Protein AF-A0AAW1CR13-F1 (afdb_monomer_lite)

Structure (mmCIF, N/CA/C/O backbone):
data_AF-A0AAW1CR13-F1
#
_entry.id   AF-A0AAW1CR13-F1
#
loop_
_atom_site.group_PDB
_atom_site.id
_atom_site.type_symbol
_atom_site.label_atom_id
_atom_site.label_alt_id
_atom_site.label_comp_id
_atom_site.label_asym_id
_atom_site.label_entity_id
_atom_site.label_seq_id
_atom_site.pdbx_PDB_ins_code
_atom_site.Cartn_x
_atom_site.Cartn_y
_atom_site.Cartn_z
_atom_site.occupancy
_atom_site.B_iso_or_equiv
_atom_site.auth_seq_id
_atom_site.auth_comp_id
_atom_site.auth_asym_id
_atom_site.auth_atom_id
_atom_site.pdbx_PDB_model_num
ATOM 1 N N . MET A 1 1 ? 31.568 -5.563 -10.496 1.00 58.94 1 MET A N 1
ATOM 2 C CA . MET A 1 1 ? 32.003 -4.225 -10.061 1.00 58.94 1 MET A CA 1
ATOM 3 C C . MET A 1 1 ? 30.822 -3.305 -10.271 1.00 58.94 1 MET A C 1
ATOM 5 O O . MET A 1 1 ? 30.476 -3.053 -11.409 1.00 58.94 1 MET A O 1
ATOM 9 N N . ILE A 1 2 ? 30.136 -2.922 -9.195 1.00 66.25 2 ILE A N 1
ATOM 10 C CA . ILE A 1 2 ? 28.947 -2.048 -9.271 1.00 66.25 2 ILE A CA 1
ATOM 11 C C . ILE A 1 2 ? 29.378 -0.575 -9.472 1.00 66.25 2 ILE A C 1
ATOM 13 O O . ILE A 1 2 ? 28.560 0.283 -9.763 1.00 66.25 2 ILE A O 1
ATOM 17 N N . VAL A 1 3 ? 30.679 -0.291 -9.325 1.00 64.25 3 VAL A N 1
ATOM 18 C CA . VAL A 1 3 ? 31.234 1.060 -9.165 1.00 64.25 3 VAL A CA 1
ATOM 19 C C . VAL A 1 3 ? 31.696 1.700 -10.485 1.00 64.25 3 VAL A C 1
ATOM 21 O O . VAL A 1 3 ? 31.694 2.920 -10.565 1.00 64.25 3 VAL A O 1
ATOM 24 N N . ASP A 1 4 ? 32.015 0.920 -11.528 1.00 68.88 4 ASP A N 1
ATOM 25 C CA . ASP A 1 4 ? 32.641 1.477 -12.744 1.00 68.88 4 ASP A CA 1
ATOM 26 C C . ASP A 1 4 ? 31.661 1.606 -13.921 1.00 68.88 4 ASP A C 1
ATOM 28 O O . ASP A 1 4 ? 31.514 2.693 -14.461 1.00 68.88 4 ASP A O 1
ATOM 32 N N . GLU A 1 5 ? 30.945 0.550 -14.319 1.00 63.22 5 GLU A N 1
ATOM 33 C CA . GLU A 1 5 ? 30.075 0.603 -15.516 1.00 63.22 5 GLU A CA 1
ATOM 34 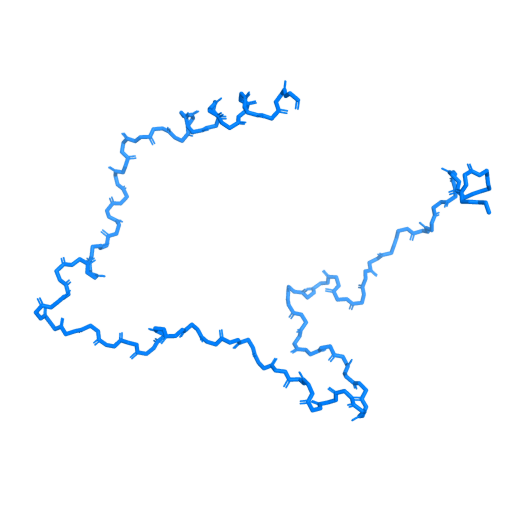C C . GLU A 1 5 ? 28.642 1.065 -15.203 1.00 63.22 5 GLU A C 1
ATOM 36 O O . GLU A 1 5 ? 28.001 1.716 -16.016 1.00 63.22 5 GLU A O 1
ATOM 41 N N . MET A 1 6 ? 28.141 0.774 -14.002 1.00 65.75 6 MET A N 1
ATOM 42 C CA . MET A 1 6 ? 26.737 1.002 -13.635 1.00 65.75 6 MET A CA 1
ATOM 43 C C . MET A 1 6 ? 26.475 2.365 -12.969 1.00 65.75 6 MET A C 1
ATOM 45 O O . MET A 1 6 ? 25.357 2.612 -12.524 1.00 65.75 6 MET A O 1
ATOM 49 N N . HIS A 1 7 ? 27.488 3.232 -12.834 1.00 67.31 7 HIS A N 1
ATOM 50 C CA . HIS A 1 7 ? 27.362 4.467 -12.048 1.00 67.31 7 HIS A CA 1
ATOM 51 C C . HIS A 1 7 ? 26.649 5.615 -12.784 1.00 67.31 7 HIS A C 1
ATOM 53 O O . HIS A 1 7 ? 26.154 6.523 -12.120 1.00 67.31 7 HIS A O 1
ATOM 59 N N . GLU A 1 8 ? 26.546 5.559 -14.117 1.00 66.06 8 GLU A N 1
ATOM 60 C CA . GLU A 1 8 ? 25.871 6.588 -14.934 1.00 66.06 8 GLU A CA 1
ATOM 61 C C . GLU A 1 8 ? 24.674 6.052 -15.737 1.00 66.06 8 GLU A C 1
ATOM 63 O O . GLU A 1 8 ? 23.927 6.833 -16.327 1.00 66.06 8 GLU A O 1
ATOM 68 N N . GLU A 1 9 ? 24.462 4.732 -15.766 1.00 69.94 9 GLU A N 1
ATOM 69 C CA . GLU A 1 9 ? 23.410 4.111 -16.571 1.00 69.94 9 GLU A CA 1
ATOM 70 C C . GLU A 1 9 ? 22.200 3.751 -15.696 1.00 69.94 9 GLU A C 1
ATOM 72 O O . GLU A 1 9 ? 22.216 2.801 -14.909 1.00 69.94 9 GLU A O 1
ATOM 77 N N . HIS A 1 10 ? 21.133 4.542 -15.821 1.00 81.12 10 HIS A N 1
ATOM 78 C CA . HIS A 1 10 ? 19.845 4.269 -15.188 1.00 81.12 10 HIS A CA 1
ATOM 79 C C . HIS A 1 10 ? 18.846 3.726 -16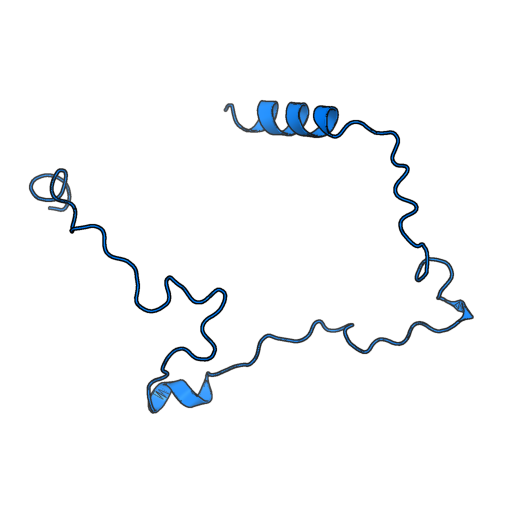.218 1.00 81.12 10 HIS A C 1
ATOM 81 O O . HIS A 1 10 ? 18.820 4.211 -17.352 1.00 81.12 10 HIS A O 1
ATOM 87 N N . PRO A 1 11 ? 17.990 2.758 -15.844 1.00 86.94 11 PRO A N 1
ATOM 88 C CA . PRO A 1 11 ? 16.894 2.337 -16.703 1.00 86.94 11 PRO A CA 1
ATOM 89 C C . PRO A 1 11 ? 15.909 3.490 -16.930 1.00 86.94 11 PRO A C 1
ATOM 91 O O . PRO A 1 11 ? 15.790 4.408 -16.114 1.00 86.94 11 PRO A O 1
ATOM 94 N N . GLU A 1 12 ? 15.178 3.428 -18.040 1.00 88.38 12 GLU A N 1
ATOM 95 C CA . GLU A 1 12 ? 14.127 4.395 -18.344 1.00 88.38 12 GLU A CA 1
ATOM 96 C C . GLU A 1 12 ? 13.039 4.428 -17.258 1.00 88.38 12 GLU A C 1
ATOM 98 O O . GLU A 1 12 ? 12.655 3.404 -16.688 1.00 88.38 12 GLU A O 1
ATOM 103 N N . LEU A 1 13 ? 12.531 5.630 -16.971 1.00 90.81 13 LEU A N 1
ATOM 104 C CA . LEU A 1 13 ? 11.448 5.809 -16.010 1.00 90.81 13 LEU A CA 1
ATOM 105 C C . LEU A 1 13 ? 10.118 5.421 -16.655 1.00 90.81 13 LEU A C 1
ATOM 107 O O . LEU A 1 13 ? 9.628 6.094 -17.562 1.00 90.81 13 L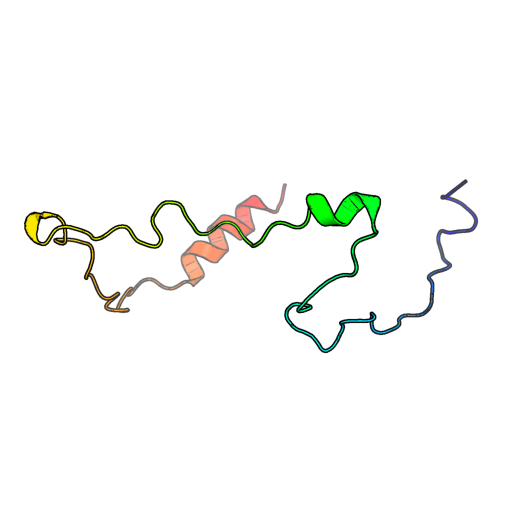EU A O 1
ATOM 111 N N . LEU A 1 14 ? 9.515 4.356 -16.137 1.00 92.62 14 LEU A N 1
ATOM 112 C CA . LEU A 1 14 ? 8.199 3.873 -16.533 1.00 92.62 14 LEU A CA 1
ATOM 113 C C . LEU A 1 14 ? 7.255 3.917 -15.332 1.00 92.62 14 LEU A C 1
ATOM 115 O O . LEU A 1 14 ? 7.674 3.722 -14.190 1.00 92.62 14 LEU A O 1
ATOM 119 N N . LYS A 1 15 ? 5.967 4.150 -15.599 1.00 92.88 15 LYS A N 1
ATOM 120 C CA . LYS A 1 15 ? 4.921 3.917 -14.601 1.00 92.88 15 LYS A CA 1
ATOM 121 C C . LYS A 1 15 ? 4.906 2.433 -14.249 1.00 92.88 15 LYS A C 1
ATOM 123 O O . LYS A 1 15 ? 4.918 1.591 -15.148 1.00 92.88 15 LYS A O 1
ATOM 128 N N . ASP A 1 16 ? 4.863 2.119 -12.962 1.00 90.25 16 ASP A N 1
ATOM 129 C CA . ASP A 1 16 ? 4.705 0.737 -12.531 1.00 90.25 16 ASP A CA 1
ATOM 130 C C . ASP A 1 16 ? 3.295 0.194 -12.852 1.00 90.25 16 ASP A C 1
ATOM 132 O O . ASP A 1 16 ? 2.373 0.929 -13.218 1.00 90.25 16 ASP A O 1
ATOM 136 N N . GLN A 1 17 ? 3.136 -1.126 -12.736 1.00 87.69 17 GLN A N 1
ATOM 137 C CA . GLN A 1 17 ? 1.908 -1.857 -13.068 1.00 87.69 17 GLN A CA 1
ATOM 138 C C . GLN A 1 17 ? 0.665 -1.372 -12.300 1.00 87.69 17 GLN A C 1
ATOM 140 O O . GLN A 1 17 ? -0.455 -1.593 -12.764 1.00 87.69 17 GLN A O 1
ATOM 145 N N . TYR A 1 18 ? 0.852 -0.729 -11.150 1.00 89.50 18 TYR A N 1
ATOM 146 C CA . TYR A 1 18 ? -0.206 -0.285 -10.251 1.00 89.50 18 TYR A CA 1
ATOM 147 C C . TYR A 1 18 ? -0.160 1.229 -10.015 1.00 89.50 18 TYR A C 1
ATOM 149 O O . TYR A 1 18 ? -0.724 1.717 -9.042 1.00 89.50 18 TYR A O 1
ATOM 157 N N . TRP A 1 19 ? 0.467 1.981 -10.923 1.00 90.88 19 TRP A N 1
ATOM 158 C CA . TRP A 1 19 ? 0.738 3.407 -10.750 1.00 90.88 19 TRP A CA 1
ATOM 159 C C . TRP A 1 19 ? -0.516 4.250 -10.483 1.00 90.88 19 TRP A C 1
ATOM 161 O O . TRP A 1 19 ? -0.472 5.229 -9.741 1.00 90.88 19 TRP A O 1
ATOM 171 N N . ASP A 1 20 ? -1.640 3.889 -11.103 1.00 90.44 20 ASP A N 1
ATOM 172 C CA . ASP A 1 20 ? -2.911 4.599 -10.936 1.00 90.44 20 ASP A CA 1
ATOM 173 C C . ASP A 1 20 ? -3.775 4.003 -9.791 1.00 90.44 20 ASP A C 1
ATOM 175 O O . ASP A 1 20 ? -4.839 4.536 -9.470 1.00 90.44 20 ASP A O 1
ATOM 179 N N . GLU A 1 21 ? -3.336 2.911 -9.149 1.00 86.31 21 GLU A N 1
ATOM 180 C CA . GLU A 1 21 ? -4.030 2.243 -8.042 1.00 86.31 21 GLU A CA 1
ATOM 181 C C . GLU A 1 21 ? -3.451 2.673 -6.684 1.00 86.31 21 GLU A C 1
ATOM 183 O O . GLU A 1 21 ? -2.288 2.440 -6.378 1.00 86.31 21 GLU A O 1
ATOM 188 N N . VAL A 1 22 ? -4.282 3.265 -5.816 1.00 79.44 22 VAL A N 1
ATOM 189 C CA . VAL A 1 22 ? -3.844 3.729 -4.479 1.00 79.44 22 VAL A CA 1
ATOM 190 C C . VAL A 1 22 ? -3.400 2.563 -3.586 1.00 79.44 22 VAL A C 1
ATOM 192 O O . VAL A 1 22 ? -2.418 2.673 -2.858 1.00 79.44 22 VAL A O 1
ATOM 195 N N . VAL A 1 23 ? -4.136 1.451 -3.637 1.00 79.25 23 VAL A N 1
ATOM 196 C CA . VAL A 1 23 ? -3.775 0.172 -3.017 1.00 79.25 23 VAL A CA 1
ATOM 197 C C . VAL A 1 23 ? -4.227 -0.926 -3.978 1.00 79.25 23 VAL A C 1
ATOM 199 O O . VAL A 1 23 ? -5.437 -1.036 -4.217 1.00 79.25 23 VAL A O 1
ATOM 202 N N . PRO A 1 24 ? -3.302 -1.729 -4.534 1.00 80.50 24 PRO A N 1
ATOM 203 C CA . PRO A 1 24 ? -3.661 -2.849 -5.388 1.00 80.50 24 PRO A CA 1
ATOM 204 C C . PRO A 1 24 ? -4.596 -3.787 -4.641 1.00 80.50 24 PRO A C 1
ATOM 206 O O . PRO A 1 24 ? -4.282 -4.220 -3.530 1.00 80.50 24 PRO A O 1
ATOM 209 N N . ARG A 1 25 ? -5.753 -4.101 -5.236 1.00 71.00 25 ARG A N 1
ATOM 210 C CA . ARG A 1 25 ? -6.742 -4.968 -4.573 1.00 71.00 25 ARG A CA 1
ATOM 211 C C . ARG A 1 25 ? -6.146 -6.314 -4.207 1.00 71.00 25 ARG A C 1
ATOM 213 O O . ARG A 1 25 ? -6.454 -6.805 -3.133 1.00 71.00 25 ARG A O 1
ATOM 220 N N . ASP A 1 26 ? -5.320 -6.860 -5.100 1.00 76.19 26 ASP A N 1
ATOM 221 C CA . ASP A 1 26 ? -4.602 -8.110 -4.915 1.00 76.19 26 ASP A CA 1
ATOM 222 C C . ASP A 1 26 ? -3.306 -8.118 -5.726 1.00 76.19 26 ASP A C 1
ATOM 224 O O . ASP A 1 26 ? -3.316 -7.947 -6.947 1.00 76.19 26 ASP A O 1
ATOM 228 N N . LEU A 1 27 ? -2.189 -8.375 -5.047 1.00 82.31 27 LEU A N 1
ATOM 229 C CA . LEU A 1 27 ? -0.948 -8.769 -5.705 1.00 82.31 27 LEU A CA 1
ATOM 230 C C . LEU A 1 27 ? -0.982 -10.280 -5.969 1.00 82.31 27 LEU A C 1
ATOM 232 O O . LEU A 1 27 ? -1.462 -11.037 -5.120 1.00 82.31 27 LEU A O 1
ATOM 236 N N . PRO A 1 28 ? -0.486 -10.748 -7.125 1.00 86.31 28 PRO A N 1
ATOM 237 C CA . PRO A 1 28 ? -0.507 -12.164 -7.453 1.00 86.31 28 PRO A CA 1
ATOM 238 C C . PRO A 1 28 ? 0.388 -12.960 -6.493 1.00 86.31 28 PRO A C 1
ATOM 240 O O . PRO A 1 28 ? 1.577 -12.680 -6.346 1.00 86.31 28 PRO A O 1
ATOM 243 N N . TYR A 1 29 ? -0.185 -13.989 -5.868 1.00 85.88 29 TYR A N 1
ATOM 244 C CA . TYR A 1 29 ? 0.554 -14.991 -5.101 1.00 85.88 29 TYR A CA 1
ATOM 245 C C . TYR A 1 29 ? 0.825 -16.209 -5.985 1.00 85.88 29 TYR A C 1
ATOM 247 O O . TYR A 1 29 ? 0.024 -16.567 -6.846 1.00 85.88 29 TYR A O 1
ATOM 255 N N . THR A 1 30 ? 1.959 -16.869 -5.773 1.00 89.69 30 THR A N 1
ATOM 256 C CA . THR A 1 30 ? 2.217 -18.176 -6.388 1.00 89.69 30 THR A CA 1
ATOM 257 C C . THR A 1 30 ? 1.434 -19.264 -5.651 1.00 89.69 30 THR A C 1
ATOM 259 O O . THR A 1 30 ? 1.117 -19.100 -4.475 1.00 89.69 30 THR A O 1
ATOM 262 N N . VAL A 1 31 ? 1.188 -20.411 -6.298 1.00 90.50 31 VAL A N 1
ATOM 263 C CA . VAL A 1 31 ? 0.444 -21.547 -5.705 1.00 90.50 31 VAL A CA 1
ATOM 264 C C . VAL A 1 31 ? 1.030 -21.989 -4.357 1.00 90.50 31 VAL A C 1
ATOM 266 O O . VAL A 1 31 ? 0.295 -22.298 -3.425 1.00 90.50 31 VAL A O 1
ATOM 269 N N . ALA A 1 32 ? 2.359 -21.977 -4.223 1.00 91.31 32 ALA A N 1
ATOM 270 C CA . ALA A 1 32 ? 3.033 -22.314 -2.970 1.00 91.31 32 ALA A CA 1
ATOM 271 C C . ALA A 1 32 ? 2.861 -21.239 -1.885 1.00 91.31 32 ALA A C 1
ATOM 273 O O . ALA A 1 32 ? 2.924 -21.556 -0.705 1.00 91.31 32 ALA A O 1
ATOM 274 N N . SER A 1 33 ? 2.646 -19.980 -2.270 1.00 88.12 33 SER A N 1
ATOM 275 C CA . SER A 1 33 ? 2.572 -18.846 -1.349 1.00 88.12 33 SER A CA 1
ATOM 276 C C . SER A 1 33 ? 1.145 -18.405 -1.022 1.00 88.12 33 SER A C 1
ATOM 278 O O . SER A 1 33 ? 0.974 -17.578 -0.127 1.00 88.12 33 SER A O 1
ATOM 280 N N . GLU A 1 34 ? 0.117 -18.940 -1.691 1.00 86.94 34 GLU A N 1
ATOM 281 C CA . GLU A 1 34 ? -1.288 -18.573 -1.440 1.00 86.94 34 GLU A CA 1
ATOM 282 C C . GLU A 1 34 ? -1.681 -18.736 0.032 1.00 86.94 34 GLU A C 1
ATOM 284 O O . GLU A 1 34 ? -2.393 -17.901 0.584 1.00 86.94 34 GLU A O 1
ATOM 289 N N . HIS A 1 35 ? -1.154 -19.757 0.709 1.00 86.06 35 HIS A N 1
ATOM 290 C CA . HIS A 1 35 ? -1.456 -20.012 2.116 1.00 86.06 35 HIS A CA 1
ATOM 291 C C . HIS A 1 35 ? -0.860 -18.970 3.084 1.00 86.06 35 HIS A C 1
ATOM 293 O O . HIS A 1 35 ? -1.206 -18.955 4.266 1.00 86.06 35 HIS A O 1
ATOM 299 N N . TYR A 1 36 ? 0.055 -18.113 2.618 1.00 84.75 36 TYR A N 1
ATOM 300 C CA . TYR A 1 36 ? 0.592 -16.985 3.383 1.00 84.75 36 TYR A CA 1
ATOM 301 C C . TYR A 1 36 ? -0.183 -15.687 3.159 1.00 84.75 36 TYR A C 1
ATOM 303 O O . TYR A 1 36 ? 0.117 -14.690 3.821 1.00 84.75 36 TYR A O 1
ATOM 311 N N . ARG A 1 37 ? -1.169 -15.672 2.254 1.00 83.62 37 ARG A N 1
ATOM 312 C CA . ARG A 1 37 ? -2.009 -14.501 2.017 1.00 83.62 37 ARG A CA 1
ATOM 313 C C . ARG A 1 37 ? -2.798 -14.193 3.289 1.00 83.62 37 ARG A C 1
ATOM 315 O O . ARG A 1 37 ? -3.683 -14.943 3.694 1.00 83.62 37 ARG A O 1
ATOM 322 N N . LYS A 1 38 ? -2.442 -13.091 3.947 1.00 79.69 38 LYS A N 1
ATOM 323 C CA . LYS A 1 38 ? -3.105 -12.593 5.155 1.00 79.69 38 LYS A CA 1
ATOM 324 C C . LYS A 1 38 ? -3.808 -11.290 4.822 1.00 79.69 38 LYS A C 1
ATOM 326 O O . LYS A 1 38 ? -3.239 -10.439 4.146 1.00 79.69 38 LYS A O 1
ATOM 331 N N . HIS A 1 39 ? -5.026 -11.136 5.323 1.00 79.12 39 HIS A N 1
ATOM 332 C CA . HIS A 1 39 ? -5.671 -9.830 5.350 1.00 79.12 39 HIS A CA 1
ATOM 333 C C . HIS A 1 39 ? -4.961 -8.925 6.355 1.00 79.12 39 HIS A C 1
ATOM 335 O O . HIS A 1 39 ? -4.345 -9.416 7.308 1.00 79.12 39 HIS A O 1
ATOM 341 N N . GLU A 1 40 ? -5.066 -7.615 6.143 1.00 79.88 40 GLU A N 1
ATOM 342 C CA . GLU A 1 40 ? -4.565 -6.631 7.095 1.00 79.88 40 GLU A CA 1
ATOM 343 C C . GLU A 1 40 ? -5.103 -6.955 8.496 1.00 79.88 40 GLU A C 1
ATOM 345 O O . GLU A 1 40 ? -6.315 -7.145 8.669 1.00 79.88 40 GLU A O 1
ATOM 350 N N . PRO A 1 41 ? -4.218 -7.095 9.499 1.00 82.88 41 PRO A N 1
ATOM 351 C CA . PRO A 1 41 ? -4.655 -7.409 10.840 1.00 82.88 41 PRO A CA 1
ATOM 352 C C . PRO A 1 41 ? -5.494 -6.246 11.350 1.00 82.88 41 PRO A C 1
ATOM 354 O O . PRO A 1 41 ? -5.026 -5.118 11.495 1.00 82.88 41 PRO A O 1
ATOM 357 N N . LYS A 1 42 ? -6.752 -6.544 11.653 1.00 85.88 42 LYS A N 1
ATOM 358 C CA . LYS A 1 42 ? -7.620 -5.626 12.376 1.00 85.88 42 LYS A CA 1
ATOM 359 C C . LYS A 1 42 ? -6.997 -5.350 13.742 1.00 85.88 42 LYS A C 1
ATOM 361 O O . LYS A 1 42 ? -6.536 -6.276 14.415 1.00 85.88 42 LYS A O 1
ATOM 366 N N . GLY A 1 43 ? -6.949 -4.077 14.137 1.00 84.38 43 GLY A N 1
ATOM 367 C CA . GLY A 1 43 ? -6.420 -3.689 15.443 1.00 84.38 43 GLY A CA 1
ATOM 368 C C . GLY A 1 43 ? -7.130 -4.455 16.561 1.00 84.38 43 GLY A C 1
ATOM 369 O O . GLY A 1 43 ? -8.336 -4.687 16.491 1.00 84.38 43 GLY A O 1
ATOM 370 N N . SER A 1 44 ? -6.403 -4.830 17.615 1.00 88.75 44 SER A N 1
ATOM 371 C CA . SER A 1 44 ? -6.941 -5.639 18.725 1.00 88.75 44 SER A CA 1
ATOM 372 C C . SER A 1 44 ? -8.160 -5.014 19.421 1.00 88.75 44 SER A C 1
ATOM 374 O O . SER A 1 44 ? -8.931 -5.721 20.065 1.00 88.75 44 SER A O 1
ATOM 376 N N . ALA A 1 45 ? -8.349 -3.702 19.266 1.00 86.94 45 ALA A N 1
ATOM 377 C CA . ALA A 1 45 ? -9.447 -2.930 19.828 1.00 86.94 45 ALA A CA 1
ATOM 378 C C . ALA A 1 45 ? -10.557 -2.555 18.820 1.00 86.94 45 ALA A C 1
ATOM 380 O O . ALA A 1 45 ? -11.446 -1.798 19.195 1.00 86.94 45 ALA A O 1
ATOM 381 N N . GLU A 1 46 ? -10.556 -3.060 17.576 1.00 85.06 46 GLU A N 1
ATOM 382 C CA . GLU A 1 46 ? -11.521 -2.642 16.531 1.00 85.06 46 GLU A CA 1
ATOM 383 C C . GLU A 1 46 ? -12.991 -2.785 16.974 1.00 85.06 46 GLU A C 1
ATOM 385 O O . GLU A 1 46 ? -13.830 -1.948 16.651 1.00 85.06 46 GLU A O 1
ATOM 390 N N . PHE A 1 47 ? -13.300 -3.810 17.771 1.00 83.12 47 PHE A N 1
ATOM 391 C CA . PHE A 1 47 ? -14.648 -4.066 18.294 1.00 83.12 47 PHE A CA 1
ATOM 392 C C . PHE A 1 47 ? -14.770 -3.847 19.803 1.00 83.12 47 PHE A C 1
ATOM 394 O O . PHE A 1 47 ? -15.744 -4.290 20.420 1.00 83.12 47 PHE A O 1
ATOM 401 N N . PHE A 1 48 ? -13.785 -3.193 20.420 1.00 85.56 48 PHE A N 1
ATOM 402 C CA . PHE A 1 48 ? -13.821 -2.936 21.849 1.00 85.56 48 PHE A CA 1
ATOM 403 C C . PHE A 1 48 ? -14.910 -1.906 22.166 1.00 85.56 48 PHE A C 1
ATOM 405 O O . PHE A 1 48 ? -14.792 -0.720 21.860 1.00 85.56 48 PHE A O 1
ATOM 412 N N . LYS A 1 49 ? -15.999 -2.371 22.784 1.00 85.12 49 LYS A N 1
ATOM 413 C CA . LYS A 1 49 ? -17.088 -1.510 23.247 1.00 85.12 49 LYS A CA 1
ATOM 414 C C . LYS A 1 49 ? -16.740 -0.962 24.624 1.00 85.12 49 LYS A C 1
ATOM 416 O O . LYS A 1 49 ? -16.794 -1.692 25.612 1.00 85.12 49 LYS A O 1
ATOM 421 N N . VAL A 1 50 ? -16.405 0.324 24.677 1.00 85.19 50 VAL A N 1
ATOM 422 C CA . VAL A 1 50 ? -16.194 1.039 25.940 1.00 85.19 50 VAL A CA 1
ATOM 423 C C . VAL A 1 50 ? -17.511 1.053 26.718 1.00 85.19 50 VAL A C 1
ATOM 425 O O . VAL A 1 50 ? -18.560 1.395 26.167 1.00 85.19 50 VAL A O 1
ATOM 428 N N . LYS A 1 51 ? -17.476 0.657 27.993 1.00 88.00 51 LYS A N 1
ATOM 429 C CA . LYS A 1 51 ? -18.647 0.771 28.872 1.00 88.00 51 LYS A CA 1
ATOM 430 C C . LYS A 1 51 ? -18.961 2.240 29.116 1.00 88.00 51 LYS A C 1
ATOM 432 O O . LYS A 1 51 ? -18.052 3.057 29.207 1.00 88.00 51 LYS A O 1
ATOM 437 N N . GLU A 1 52 ? -20.229 2.564 29.335 1.00 80.81 52 GLU A N 1
ATOM 438 C CA . GLU A 1 52 ? -20.657 3.945 29.590 1.00 80.81 52 GLU A CA 1
ATOM 439 C C . GLU A 1 52 ? -19.923 4.585 30.784 1.00 80.81 52 GLU A C 1
ATOM 441 O O . GLU A 1 52 ? -19.472 5.723 30.694 1.00 80.81 52 GLU A O 1
ATOM 446 N N . SER A 1 53 ? -19.677 3.819 31.854 1.00 84.62 53 SER A N 1
ATOM 447 C CA . SER A 1 53 ? -18.907 4.268 33.026 1.00 84.62 53 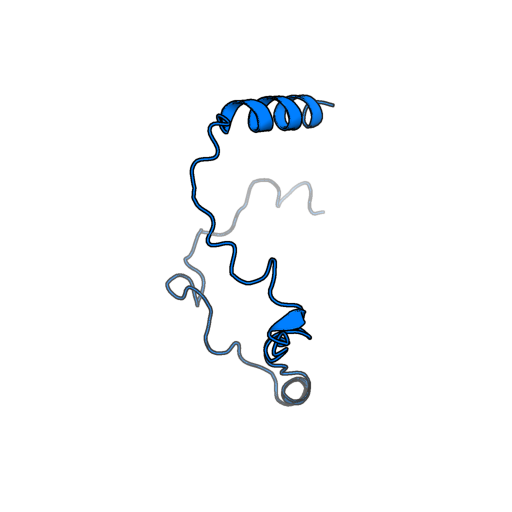SER A CA 1
ATOM 448 C C . SER A 1 53 ? -17.433 4.582 32.737 1.00 84.62 53 SER A C 1
ATOM 450 O O . SER A 1 53 ? -16.798 5.303 33.499 1.00 84.62 53 SER A O 1
ATOM 452 N N . GLU A 1 54 ? -16.875 4.020 31.665 1.00 78.88 54 GLU A N 1
ATOM 453 C CA . GLU A 1 54 ? -15.466 4.136 31.268 1.00 78.88 54 GLU A CA 1
ATOM 454 C C . GLU A 1 54 ? -15.295 5.090 30.061 1.00 78.88 54 GLU A C 1
ATOM 456 O O . GLU A 1 54 ? -14.176 5.421 29.675 1.00 78.88 54 GLU A O 1
ATOM 461 N N . ALA A 1 55 ? -16.397 5.591 29.484 1.00 79.38 55 ALA A N 1
ATOM 462 C CA . ALA A 1 55 ? -16.418 6.421 28.276 1.00 79.38 55 ALA A CA 1
ATOM 463 C C . ALA A 1 55 ? -16.119 7.914 28.515 1.00 79.38 55 ALA A C 1
ATOM 465 O O . ALA A 1 55 ? -16.237 8.714 27.585 1.00 79.38 55 ALA A O 1
ATOM 466 N N . LEU A 1 56 ? -15.694 8.291 29.728 1.00 77.50 56 LEU A N 1
ATOM 467 C CA . LEU A 1 56 ? -15.444 9.680 30.149 1.00 77.50 56 LEU A CA 1
ATOM 468 C C . LEU A 1 56 ? -14.519 10.454 29.189 1.00 77.50 56 LEU A C 1
ATOM 470 O O . LEU A 1 56 ? -14.692 11.657 29.014 1.00 77.50 56 LEU A O 1
ATOM 474 N N . TYR A 1 57 ? -13.581 9.760 28.535 1.00 74.00 57 TYR A N 1
ATOM 475 C CA . TYR A 1 57 ? -12.648 10.336 27.557 1.00 74.00 57 TYR A CA 1
ATOM 476 C C . TYR A 1 57 ? -12.862 9.843 26.115 1.00 74.00 57 TYR A C 1
ATOM 478 O O . TYR A 1 57 ? -12.196 10.327 25.206 1.00 74.00 57 TYR A O 1
ATOM 486 N N . ALA A 1 58 ? -13.783 8.901 25.878 1.00 70.69 58 ALA A N 1
ATOM 487 C CA . ALA A 1 58 ? -13.974 8.274 24.564 1.00 70.69 58 ALA A CA 1
ATOM 488 C C . ALA A 1 58 ? -14.666 9.202 23.549 1.00 70.69 58 ALA A C 1
ATOM 490 O O . ALA A 1 58 ? -14.399 9.128 22.354 1.00 70.69 58 ALA A O 1
ATOM 491 N N . ASN A 1 59 ? -15.526 10.102 24.034 1.00 65.81 59 ASN A N 1
ATOM 492 C CA . ASN A 1 59 ? -16.290 11.048 23.216 1.00 65.81 59 ASN A CA 1
ATOM 493 C C . ASN A 1 59 ? -15.741 12.472 23.293 1.00 65.81 59 ASN A C 1
ATOM 495 O O . ASN A 1 59 ? -16.478 13.425 23.034 1.00 65.81 59 ASN A O 1
ATOM 499 N N . LEU A 1 60 ? -14.467 12.644 23.665 1.00 70.06 60 LEU A N 1
ATOM 500 C CA . LEU A 1 60 ? -13.811 13.938 23.539 1.00 70.06 60 LEU A CA 1
ATOM 501 C C . LEU A 1 60 ? -13.630 14.205 22.039 1.00 70.06 60 LEU A C 1
ATOM 503 O O . LEU A 1 60 ? -12.559 14.011 21.471 1.00 70.06 60 LEU A O 1
ATOM 507 N N . THR A 1 61 ? -14.714 14.609 21.367 1.00 59.94 61 THR A N 1
ATOM 508 C CA . THR A 1 61 ? -14.653 15.233 20.053 1.00 59.94 61 THR A CA 1
ATOM 509 C C . THR A 1 61 ? -13.548 16.255 20.161 1.00 59.94 61 THR A C 1
ATOM 511 O O . THR A 1 61 ? -13.637 17.138 21.019 1.00 59.94 61 THR A O 1
ATOM 514 N N . HIS A 1 62 ? -12.495 16.098 19.360 1.00 56.66 62 HIS A N 1
ATOM 515 C CA . HIS A 1 62 ? -11.452 17.094 19.239 1.00 56.66 62 HIS A CA 1
ATOM 516 C C . HIS A 1 62 ? -12.139 18.406 18.872 1.00 56.66 62 HIS A C 1
ATOM 518 O O . HIS A 1 62 ? -12.395 18.690 17.703 1.00 56.66 62 HIS A O 1
ATOM 524 N N . HIS A 1 63 ? -12.478 19.208 19.877 1.00 50.12 63 HIS A N 1
ATOM 525 C CA . HIS A 1 63 ? -12.773 20.604 19.693 1.00 50.12 63 HIS A CA 1
ATOM 526 C C . HIS A 1 63 ? -11.418 21.161 19.279 1.00 50.12 63 HIS A C 1
ATOM 528 O O . HIS A 1 63 ? -10.574 21.459 20.121 1.00 50.12 63 HIS A O 1
ATOM 534 N N . ARG A 1 64 ? -11.149 21.145 17.966 1.00 54.28 64 ARG A N 1
ATOM 535 C CA . ARG A 1 64 ? -9.968 21.740 17.352 1.00 54.28 64 ARG A CA 1
ATOM 536 C C . ARG A 1 64 ? -10.034 23.241 17.599 1.00 54.28 64 ARG A C 1
ATOM 538 O O . ARG A 1 64 ? -10.450 24.024 16.759 1.00 54.28 64 ARG A O 1
ATOM 545 N N . LYS A 1 65 ? -9.660 23.617 18.809 1.00 51.41 65 LYS A N 1
ATOM 546 C CA . LYS A 1 65 ? -9.147 24.921 19.184 1.00 51.41 65 LYS A CA 1
ATOM 547 C C . LYS A 1 65 ? -7.888 24.665 20.004 1.00 51.41 65 LYS A C 1
ATOM 549 O O . LYS A 1 65 ? -7.763 25.131 21.128 1.00 51.41 65 LYS A O 1
ATOM 554 N N . SER A 1 66 ? -6.956 23.885 19.452 1.00 47.91 66 SER A N 1
ATOM 555 C CA . SER A 1 66 ? -5.563 24.013 19.860 1.00 47.91 66 SER A CA 1
ATOM 556 C C . SER A 1 66 ? -5.079 25.341 19.288 1.00 47.91 66 SER A C 1
ATOM 558 O O . SER A 1 66 ? -4.702 25.446 18.126 1.00 47.91 66 SER A O 1
ATOM 560 N N . VAL A 1 67 ? -5.168 26.382 20.110 1.00 53.91 67 VAL A N 1
ATOM 561 C CA . VAL A 1 67 ? -4.413 27.628 19.954 1.00 53.91 67 VAL A CA 1
ATOM 562 C C . VAL A 1 67 ? -2.949 27.296 20.263 1.00 53.91 67 VAL A C 1
ATOM 564 O O . VAL A 1 67 ? -2.419 27.668 21.302 1.00 53.91 67 VAL A O 1
ATOM 567 N N . VAL A 1 68 ? -2.326 26.484 19.413 1.00 58.66 68 VAL A N 1
ATOM 568 C CA . VAL A 1 68 ? -0.891 26.199 19.448 1.00 58.66 68 VAL A CA 1
ATOM 569 C C . VAL A 1 68 ? -0.435 26.197 17.989 1.00 58.66 68 VAL A C 1
ATOM 571 O O . VAL A 1 68 ? -0.900 25.342 17.238 1.00 58.66 68 VAL A O 1
ATOM 574 N N . PRO A 1 69 ? 0.375 27.179 17.558 1.00 58.84 69 PRO A N 1
ATOM 575 C CA . PRO A 1 69 ? 0.911 27.225 16.203 1.00 58.84 69 PRO A CA 1
ATOM 576 C C . PRO A 1 69 ? 1.795 26.000 15.935 1.00 58.84 69 PRO A C 1
ATOM 578 O O . PRO A 1 69 ? 2.722 25.734 16.703 1.00 58.84 69 PRO A O 1
ATOM 581 N N . ASP A 1 70 ? 1.514 25.281 14.844 1.00 57.75 70 ASP A N 1
ATOM 582 C CA . ASP A 1 70 ? 2.296 24.129 14.358 1.00 57.75 70 ASP A CA 1
ATOM 583 C C . ASP A 1 70 ? 3.784 24.474 14.117 1.00 57.75 70 ASP A C 1
ATOM 585 O O . ASP A 1 70 ? 4.642 23.590 14.127 1.00 57.75 70 ASP A O 1
ATOM 589 N N . ASP A 1 71 ? 4.106 25.764 13.987 1.00 60.31 71 ASP A N 1
ATOM 590 C CA . ASP A 1 71 ? 5.456 26.286 13.748 1.00 60.31 71 ASP A CA 1
ATOM 591 C C . ASP A 1 71 ? 6.451 25.920 14.864 1.00 60.31 71 ASP A C 1
ATOM 593 O O . ASP A 1 71 ? 7.636 25.722 14.613 1.00 60.31 71 ASP A O 1
ATOM 597 N N . VAL A 1 72 ? 5.975 25.753 16.104 1.00 63.06 72 VAL A N 1
ATOM 598 C C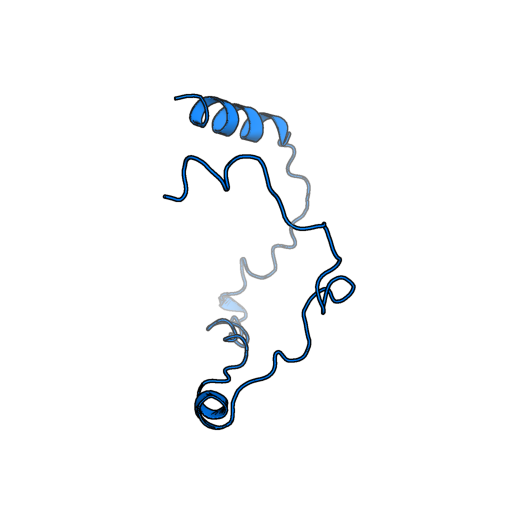A . VAL A 1 72 ? 6.844 25.462 17.256 1.00 63.06 72 VAL A CA 1
ATOM 599 C C . VAL A 1 72 ? 7.406 24.037 17.200 1.00 63.06 72 VAL A C 1
ATOM 601 O O . VAL A 1 72 ? 8.528 23.802 17.637 1.00 63.06 72 VAL A O 1
ATOM 604 N N . TYR A 1 73 ? 6.663 23.071 16.648 1.00 66.81 73 TYR A N 1
ATOM 605 C CA . TYR A 1 73 ? 7.133 21.684 16.537 1.00 66.81 73 TYR A CA 1
ATOM 606 C C . TYR A 1 73 ? 8.167 21.521 15.415 1.00 66.81 73 TYR A C 1
ATOM 608 O O . TYR A 1 73 ? 9.118 20.754 15.562 1.00 66.81 73 TYR A O 1
ATOM 616 N N . ALA A 1 74 ? 8.023 22.280 14.325 1.00 63.56 74 ALA A N 1
ATOM 617 C CA . ALA A 1 74 ? 8.943 22.238 13.191 1.00 63.56 74 ALA A CA 1
ATOM 618 C C . ALA A 1 74 ? 10.380 22.632 13.586 1.00 63.56 74 ALA A C 1
ATOM 620 O O . ALA A 1 74 ? 11.335 21.970 13.170 1.00 63.56 74 ALA A O 1
ATOM 621 N N . ASP A 1 75 ? 10.538 23.629 14.459 1.00 61.09 75 ASP A N 1
ATOM 622 C CA . ASP A 1 75 ? 11.855 24.124 14.882 1.00 61.09 75 ASP A CA 1
ATOM 623 C C . ASP A 1 75 ? 12.633 23.117 15.752 1.00 61.09 75 ASP A C 1
ATOM 625 O O . ASP A 1 75 ? 13.860 23.000 15.640 1.00 61.09 75 ASP A O 1
ATOM 629 N N . TYR A 1 76 ? 11.939 22.318 16.572 1.00 63.88 76 TYR A N 1
ATOM 630 C CA . TYR A 1 76 ? 12.587 21.289 17.396 1.00 63.88 76 TYR A CA 1
ATOM 631 C C . TYR A 1 76 ? 13.115 20.120 16.564 1.00 63.88 76 TYR A C 1
ATOM 633 O O . TYR A 1 76 ? 14.204 19.617 16.838 1.00 63.88 76 TYR A O 1
ATOM 641 N N . VAL A 1 77 ? 12.368 19.690 15.544 1.00 61.72 77 VAL A N 1
ATOM 642 C CA . VAL A 1 77 ? 12.766 18.551 14.701 1.00 61.72 77 VAL A CA 1
ATOM 643 C C . VAL A 1 77 ? 13.834 18.967 13.686 1.00 61.72 77 VAL A C 1
ATOM 645 O O . VAL A 1 77 ? 14.758 18.201 13.425 1.00 61.72 77 VAL A O 1
ATOM 648 N N . SER A 1 78 ? 13.777 20.207 13.187 1.00 62.06 78 SER A N 1
ATOM 649 C CA . SER A 1 78 ? 14.800 20.781 12.300 1.00 62.06 78 SER A CA 1
ATOM 650 C C . SER A 1 78 ? 16.179 20.858 12.974 1.00 62.06 78 SER A C 1
ATOM 652 O O . SER A 1 78 ? 17.197 20.524 12.369 1.00 62.06 78 SER A O 1
ATOM 654 N N . THR A 1 79 ? 16.216 21.187 14.270 1.00 57.72 79 THR A N 1
ATOM 655 C CA . THR A 1 79 ? 17.464 21.244 15.054 1.00 57.72 79 THR A CA 1
ATOM 656 C C . THR A 1 79 ? 18.092 19.857 15.285 1.00 57.72 79 THR A C 1
ATOM 658 O O . THR A 1 79 ? 19.299 19.753 15.488 1.00 57.72 79 THR A O 1
ATOM 661 N N . ILE A 1 80 ? 17.304 18.777 15.227 1.00 59.69 80 ILE A N 1
ATOM 662 C CA . ILE A 1 80 ? 17.770 17.401 15.487 1.00 59.69 80 ILE A CA 1
ATOM 663 C C . ILE A 1 80 ? 18.337 16.721 14.224 1.00 59.69 80 ILE A C 1
ATOM 665 O O . ILE A 1 80 ? 19.091 15.761 14.343 1.00 59.69 80 ILE A O 1
ATOM 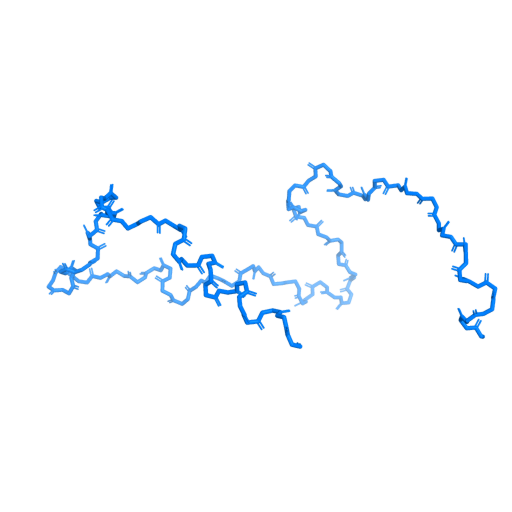669 N N . ILE A 1 81 ? 18.040 17.226 13.021 1.00 55.62 81 ILE A N 1
ATOM 670 C CA . ILE A 1 81 ? 18.451 16.606 11.741 1.00 55.62 81 ILE A CA 1
ATOM 671 C C . ILE A 1 81 ? 19.791 17.171 11.206 1.00 55.62 81 ILE A C 1
ATOM 673 O O . ILE A 1 81 ? 20.267 16.761 10.151 1.00 55.62 81 ILE A O 1
ATOM 677 N N . LEU A 1 82 ? 20.456 18.074 11.938 1.00 53.09 82 LEU A N 1
ATOM 678 C CA . LEU A 1 82 ? 21.709 18.724 11.511 1.00 53.09 82 LEU A CA 1
ATOM 679 C C . LEU A 1 82 ? 22.980 18.247 12.248 1.00 53.09 82 LEU A C 1
ATOM 681 O O . LEU A 1 82 ? 23.888 19.048 12.475 1.00 53.09 82 LEU A O 1
ATOM 685 N N . PHE A 1 83 ? 23.080 16.956 12.578 1.00 46.94 83 PHE A N 1
ATOM 686 C CA . PHE A 1 83 ? 24.335 16.330 13.022 1.00 46.94 83 PHE A CA 1
ATOM 687 C C . PHE A 1 83 ? 24.644 15.049 12.252 1.00 46.94 83 PHE A C 1
ATOM 689 O O . PHE A 1 83 ? 23.703 14.255 12.029 1.00 46.94 83 PHE A O 1
#

Secondary structure (DSSP, 8-state):
-TTTSSSS-PPP----TTTT-SS-S-PPPPTTTGGG--PPPPPTTTT----GGGGGGTT----------THHHHHHHHHHS--

Radius of gyration: 24.4 Å; chains: 1; bounding box: 53×50×51 Å

pLDDT: mean 74.54, std 13.09, range [46.94, 92.88]

Sequence (83 aa):
MIVDEMHEEHPELLKDQYWDEVVPRDLPYTVASEHYRKHEPKGSAEFFKVKESEALYANLTHHRKSVVPDDVYADYVSTIILF

Foldseek 3Di:
DCPPPVPPDDDDDDQDPCNVPPDPPDDDDDPVCPVVDDDDDDPPCNPPDQDPVRCPPVPPPPPPPPPDDPVVVVVVVVVVPPD

Organism: NCBI:txid488301